Protein AF-A0A3M1VKM7-F1 (afdb_monomer)

Structure (mmCIF, N/CA/C/O backbone):
data_AF-A0A3M1VKM7-F1
#
_entry.id   AF-A0A3M1VKM7-F1
#
loop_
_atom_site.group_PDB
_atom_site.id
_atom_site.type_symbol
_atom_site.label_atom_id
_atom_site.label_alt_id
_atom_site.label_comp_id
_atom_site.label_asym_id
_atom_site.label_entity_id
_atom_site.label_seq_id
_atom_site.pdbx_PDB_ins_code
_atom_site.Cartn_x
_atom_site.Cartn_y
_atom_site.Cartn_z
_atom_site.occupancy
_atom_site.B_iso_or_equiv
_atom_site.auth_seq_id
_atom_site.auth_comp_id
_atom_site.auth_asym_id
_atom_site.auth_atom_id
_atom_site.pdbx_PDB_model_num
ATOM 1 N N . MET A 1 1 ? -43.821 18.946 50.175 1.00 45.97 1 MET A N 1
ATOM 2 C CA . MET A 1 1 ? -43.375 20.289 49.739 1.00 45.97 1 MET A CA 1
ATOM 3 C C . MET A 1 1 ? -42.191 20.122 48.793 1.00 45.97 1 MET A C 1
ATOM 5 O O . MET A 1 1 ? -41.079 19.920 49.254 1.00 45.97 1 MET A O 1
ATOM 9 N N . GLY A 1 2 ? -42.440 20.083 47.481 1.00 51.84 2 GLY A N 1
ATOM 10 C CA . GLY A 1 2 ? -41.402 19.891 46.461 1.00 51.84 2 GLY 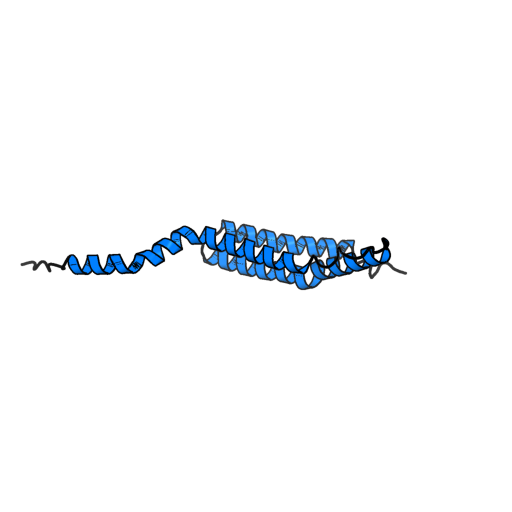A CA 1
ATOM 11 C C . GLY A 1 2 ? -41.022 21.225 45.828 1.00 51.84 2 GLY A C 1
ATOM 12 O O . GLY A 1 2 ? -41.820 21.802 45.093 1.00 51.84 2 GLY A O 1
ATOM 13 N N . ASN A 1 3 ? -39.829 21.722 46.146 1.00 50.84 3 ASN A N 1
ATOM 14 C CA . ASN A 1 3 ? -39.320 23.004 45.673 1.00 50.84 3 ASN A CA 1
ATOM 15 C C . ASN A 1 3 ? -38.766 22.835 44.245 1.00 50.84 3 ASN A C 1
ATOM 17 O O . ASN A 1 3 ? -37.720 22.217 44.050 1.00 50.84 3 ASN A O 1
ATOM 21 N N . LYS A 1 4 ? -39.497 23.311 43.229 1.00 57.31 4 LYS A N 1
ATOM 22 C CA . LYS A 1 4 ? -39.062 23.232 41.826 1.00 57.31 4 LYS A CA 1
ATOM 23 C C . LYS A 1 4 ? -38.047 24.339 41.545 1.00 57.31 4 LYS A C 1
ATOM 25 O O . LYS A 1 4 ? -38.409 25.506 41.417 1.00 57.31 4 LYS A O 1
ATOM 30 N N . VAL A 1 5 ? -36.779 23.951 41.433 1.00 63.78 5 VAL A N 1
ATOM 31 C CA . VAL A 1 5 ? -35.670 24.812 41.009 1.00 63.78 5 VAL A CA 1
ATOM 32 C C . VAL A 1 5 ? -35.936 25.292 39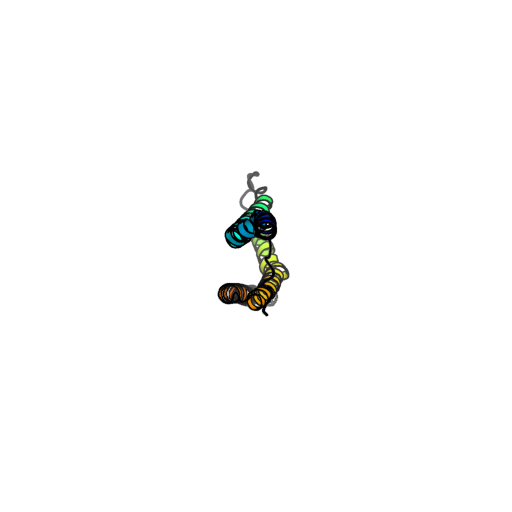.577 1.00 63.78 5 VAL A C 1
ATOM 34 O O . VAL A 1 5 ? -35.896 24.509 38.629 1.00 63.78 5 VAL A O 1
ATOM 37 N N . L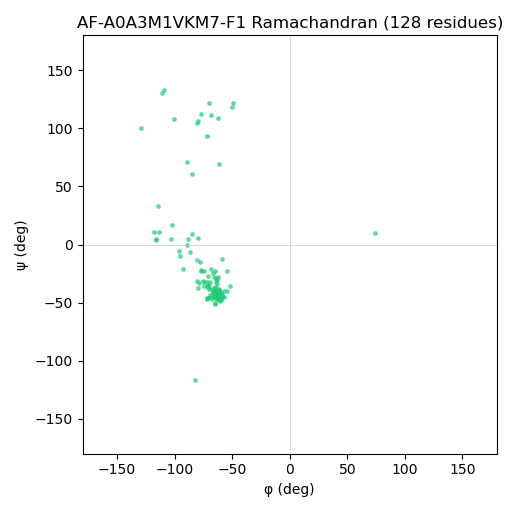YS A 1 6 ? -36.250 26.583 39.416 1.00 63.25 6 LYS A N 1
ATOM 38 C CA . LYS A 1 6 ? -36.363 27.253 38.111 1.00 63.25 6 LYS A CA 1
ATOM 39 C C . LYS A 1 6 ? -34.962 27.430 37.525 1.00 63.25 6 LYS A C 1
ATOM 41 O O . LYS A 1 6 ? -34.277 28.405 37.820 1.00 63.25 6 LYS A O 1
ATOM 46 N N . ILE A 1 7 ? -34.533 26.475 36.707 1.00 67.31 7 ILE A N 1
ATOM 47 C CA . ILE A 1 7 ? -33.310 26.597 35.911 1.00 67.31 7 ILE A CA 1
ATOM 48 C C . ILE A 1 7 ? -33.566 27.641 34.815 1.00 67.31 7 ILE A C 1
ATOM 50 O O . ILE A 1 7 ? -34.510 27.527 34.035 1.00 67.31 7 ILE A O 1
ATOM 54 N N . ASN A 1 8 ? -32.748 28.696 34.795 1.00 70.44 8 ASN A N 1
ATOM 55 C CA . ASN A 1 8 ? -32.866 29.810 33.859 1.00 70.44 8 ASN A CA 1
ATOM 56 C C . ASN A 1 8 ? -32.536 29.362 32.427 1.00 70.44 8 ASN A C 1
ATOM 58 O O . ASN A 1 8 ? -31.380 29.114 32.093 1.00 70.44 8 ASN A O 1
ATOM 62 N N . TYR A 1 9 ? -33.549 29.343 31.561 1.00 67.44 9 TYR A N 1
ATOM 63 C CA . TYR A 1 9 ? -33.444 29.011 30.132 1.00 67.44 9 TYR A CA 1
ATOM 64 C C . TYR A 1 9 ? -32.414 29.857 29.356 1.00 67.44 9 TYR A C 1
ATOM 66 O O . TYR A 1 9 ? -31.886 29.416 28.339 1.00 67.44 9 TYR A O 1
ATOM 74 N N . TRP A 1 10 ? -32.068 31.045 29.857 1.00 66.56 10 TRP A N 1
ATOM 75 C CA . TRP A 1 10 ? -31.035 31.910 29.276 1.00 66.56 10 TRP A CA 1
ATOM 76 C C . TRP A 1 10 ? -29.625 31.303 29.317 1.00 66.56 10 TRP A C 1
ATOM 78 O O . TRP A 1 10 ? -28.828 31.555 28.417 1.00 66.56 10 TRP A O 1
ATOM 88 N N . LEU A 1 11 ? -29.330 30.462 30.313 1.00 63.78 11 LEU A N 1
ATOM 89 C CA . LEU A 1 11 ? -28.037 29.782 30.443 1.00 63.78 11 LEU A CA 1
ATOM 90 C C . LEU A 1 11 ? -27.883 28.621 29.446 1.00 63.78 11 LEU A C 1
ATOM 92 O O . LEU A 1 11 ? -26.784 28.388 28.953 1.00 63.78 11 LEU A O 1
ATOM 96 N N . LEU A 1 12 ? -28.982 27.948 29.087 1.00 61.62 12 LEU A N 1
ATOM 97 C CA . LEU A 1 12 ? -28.989 26.904 28.052 1.00 61.62 12 LEU A CA 1
ATOM 98 C C . LEU A 1 12 ? -28.772 27.495 26.650 1.00 61.62 12 LEU A C 1
ATOM 100 O O . LEU A 1 12 ? -28.000 26.952 25.865 1.00 61.62 12 LEU A O 1
ATOM 104 N N . ARG A 1 13 ? -29.351 28.670 26.368 1.00 64.75 13 ARG A N 1
ATOM 105 C CA . ARG A 1 13 ? -29.181 29.364 25.077 1.00 64.75 13 ARG A CA 1
ATOM 106 C C . ARG A 1 13 ? -27.756 29.855 24.812 1.00 64.75 13 ARG A C 1
ATOM 108 O O . ARG A 1 13 ? -27.355 29.960 23.660 1.00 64.75 13 ARG A O 1
ATOM 115 N N . LEU A 1 14 ? -26.988 30.153 25.861 1.00 61.09 14 LEU A N 1
ATOM 116 C CA . LEU A 1 14 ? -25.580 30.545 25.731 1.00 61.09 14 LEU A CA 1
ATOM 117 C C . LEU A 1 14 ? -24.652 29.350 25.461 1.00 61.09 14 LEU A C 1
ATOM 119 O O . LEU A 1 14 ? -23.572 29.541 24.905 1.00 61.09 14 LEU A O 1
ATOM 123 N N . LEU A 1 15 ? -25.069 28.126 25.805 1.00 57.56 15 LEU A N 1
ATOM 124 C CA . LEU A 1 15 ? -24.322 26.906 25.487 1.00 57.56 15 LEU A CA 1
ATOM 125 C C . LEU A 1 15 ?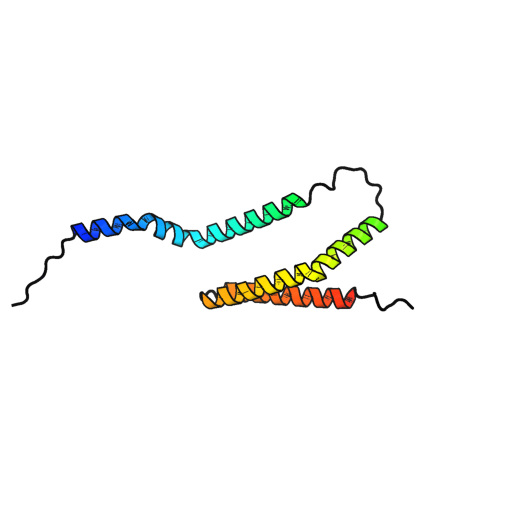 -24.559 26.438 24.042 1.00 57.56 15 LEU A C 1
ATOM 127 O O . LEU A 1 15 ? -23.627 25.940 23.419 1.00 57.56 15 LEU A O 1
ATOM 131 N N . GLU A 1 16 ? -25.739 26.676 23.462 1.00 61.34 16 GLU A N 1
ATOM 132 C CA . GLU A 1 16 ? -26.041 26.305 22.065 1.00 61.34 16 GLU A CA 1
ATOM 133 C C . GLU A 1 16 ? -25.223 27.089 21.019 1.00 61.34 16 GLU A C 1
ATOM 135 O O . GLU A 1 16 ? -24.971 26.589 19.926 1.00 61.34 16 GLU A O 1
ATOM 140 N N . VAL A 1 17 ? -24.730 28.290 21.346 1.00 60.91 17 VAL A N 1
ATOM 141 C CA . VAL A 1 17 ? -23.932 29.117 20.414 1.00 60.91 17 VAL A CA 1
ATOM 142 C C . VAL A 1 17 ? -22.479 28.630 20.291 1.00 60.91 17 VAL A C 1
ATOM 144 O O . VAL A 1 17 ? -21.775 29.003 19.353 1.00 60.91 17 VAL A O 1
ATOM 147 N N . LYS A 1 18 ? -22.002 27.775 21.205 1.00 56.25 18 LYS A N 1
ATOM 148 C CA . LYS A 1 18 ? -20.575 27.426 21.297 1.00 56.25 18 LYS A CA 1
ATOM 149 C C . LYS A 1 18 ? -20.129 26.266 20.388 1.00 56.25 18 LYS A C 1
ATOM 151 O O . LYS A 1 18 ? -18.927 26.043 20.281 1.00 56.25 18 LYS A O 1
ATOM 156 N N . TYR A 1 19 ? -21.041 25.572 19.698 1.00 59.12 19 TYR A N 1
ATOM 157 C CA . TYR A 1 19 ? -20.718 24.362 18.913 1.00 59.12 19 TYR A CA 1
ATOM 158 C C . TYR A 1 19 ? -20.960 24.378 17.384 1.00 59.12 19 TYR A C 1
ATOM 160 O O . TYR A 1 19 ? -20.793 23.322 16.773 1.00 59.12 19 TYR A O 1
ATOM 168 N N . PRO A 1 20 ? -21.260 25.497 16.686 1.00 59.94 20 PRO A N 1
ATOM 169 C CA . PRO A 1 20 ? -21.597 25.423 15.259 1.00 59.94 20 PRO A CA 1
ATOM 170 C C . PRO A 1 20 ? -20.432 24.936 14.377 1.00 59.94 20 PRO A C 1
ATOM 172 O O . PRO A 1 20 ? -20.656 24.414 13.290 1.00 59.94 20 PRO A O 1
ATOM 175 N N . ILE A 1 21 ? -19.185 25.073 14.841 1.00 61.72 21 ILE A N 1
ATOM 176 C CA . ILE A 1 21 ? -17.984 24.650 14.104 1.00 61.72 21 ILE A CA 1
ATOM 177 C C . ILE A 1 21 ? -17.746 23.131 14.192 1.00 61.72 21 ILE A C 1
ATOM 179 O O . ILE A 1 21 ? -17.273 22.541 13.222 1.00 61.72 21 ILE A O 1
ATOM 183 N N . GLN A 1 22 ? -18.100 22.474 15.303 1.00 64.25 22 GLN A N 1
ATOM 184 C CA . GLN A 1 22 ? -17.929 21.018 15.443 1.00 64.25 22 GLN A CA 1
ATOM 185 C C . GLN A 1 22 ? -18.965 20.234 14.624 1.00 64.25 22 GLN A C 1
ATOM 187 O O . GLN A 1 22 ? -18.618 19.230 14.000 1.00 64.25 22 GLN A O 1
ATOM 192 N N . ASP A 1 23 ? -20.197 20.737 14.529 1.00 66.38 23 ASP A N 1
ATOM 193 C CA . ASP A 1 23 ? -21.261 20.105 13.734 1.00 66.38 23 ASP A CA 1
ATOM 194 C C . ASP A 1 23 ? -21.031 20.230 12.218 1.00 66.38 23 ASP A C 1
ATOM 196 O O . ASP A 1 23 ? -21.451 19.378 11.431 1.00 66.38 23 ASP A O 1
ATOM 200 N N . TRP A 1 24 ? -20.321 21.278 11.791 1.00 63.94 24 TRP A N 1
ATOM 201 C CA . TRP A 1 24 ? -19.880 21.433 10.404 1.00 63.94 24 TRP A CA 1
ATOM 202 C C . TRP A 1 24 ? -18.763 20.458 10.022 1.00 63.94 24 TRP A C 1
ATOM 204 O O . TRP A 1 24 ? -18.693 20.032 8.865 1.00 63.94 24 TRP A O 1
ATOM 214 N N . PHE A 1 25 ? -17.904 20.096 10.978 1.00 63.09 25 PHE A N 1
ATOM 215 C CA . PHE A 1 25 ? -16.800 19.167 10.744 1.00 63.09 25 PHE A CA 1
ATOM 216 C C . PHE A 1 25 ? -17.314 17.733 10.571 1.00 63.09 25 PHE A C 1
ATOM 218 O O . PHE A 1 25 ? -16.979 17.087 9.580 1.00 63.09 25 PHE A O 1
ATOM 225 N N . SER A 1 26 ? -18.225 17.285 11.444 1.00 66.25 26 SER A N 1
ATOM 226 C CA . SER A 1 26 ? -18.787 15.923 11.424 1.00 66.25 26 SER A CA 1
ATOM 227 C C . SER A 1 26 ? -19.584 15.596 10.153 1.00 66.25 26 SER A C 1
ATOM 229 O O . SER A 1 26 ? -19.618 14.451 9.701 1.00 66.25 26 SER A O 1
ATOM 231 N N . ARG A 1 27 ? -20.189 16.605 9.511 1.00 69.25 27 ARG A N 1
ATOM 232 C CA . ARG A 1 27 ? -20.894 16.430 8.228 1.00 69.25 27 ARG A CA 1
ATOM 233 C C . ARG A 1 27 ? -19.967 16.254 7.024 1.00 69.25 27 ARG A C 1
ATOM 235 O O . ARG A 1 27 ? -20.402 15.686 6.025 1.00 69.25 27 ARG A O 1
ATOM 242 N N . ASN A 1 28 ? -18.717 16.711 7.105 1.00 75.75 28 ASN A N 1
ATOM 243 C CA . ASN A 1 28 ? -17.822 16.828 5.948 1.00 75.75 28 ASN A CA 1
ATOM 244 C C . ASN A 1 28 ? -16.573 15.937 6.015 1.00 75.75 28 ASN A C 1
ATOM 246 O O . ASN A 1 28 ? -15.745 15.985 5.105 1.00 75.75 28 ASN A O 1
ATOM 250 N N . GLU A 1 29 ? -16.446 15.085 7.033 1.00 77.44 29 GLU A N 1
ATOM 251 C CA . GLU A 1 29 ? -15.262 14.236 7.249 1.00 77.44 29 GLU A CA 1
ATOM 252 C C . GLU A 1 29 ? -14.911 13.381 6.021 1.00 77.44 29 GLU A C 1
ATOM 254 O O . GLU A 1 29 ? -13.749 13.270 5.633 1.00 77.44 29 GLU A O 1
ATOM 259 N N . ARG A 1 30 ? -15.929 12.837 5.341 1.00 75.50 30 ARG A N 1
ATOM 260 C CA . ARG A 1 30 ? -15.745 11.993 4.147 1.00 75.50 30 ARG A CA 1
ATOM 261 C C . ARG A 1 30 ? -15.190 12.777 2.959 1.00 75.50 30 ARG A C 1
ATOM 263 O O . ARG A 1 30 ? -14.345 12.267 2.228 1.00 75.50 30 ARG A O 1
ATOM 270 N N . SER A 1 31 ? -15.642 14.016 2.785 1.00 80.38 31 SER A N 1
ATOM 271 C CA . SER A 1 31 ? -15.218 14.889 1.6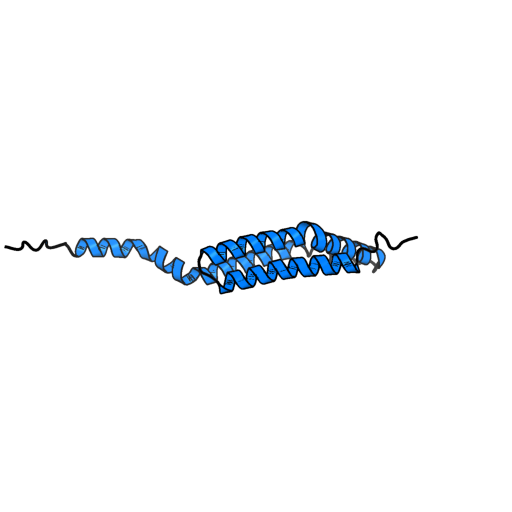88 1.00 80.38 31 SER A CA 1
ATOM 272 C C . SER A 1 31 ? -13.786 15.383 1.890 1.00 80.38 31 SER A C 1
ATOM 274 O O . SER A 1 31 ? -13.021 15.466 0.932 1.00 80.38 31 SER A O 1
ATOM 276 N N . ILE A 1 32 ? -13.403 15.659 3.142 1.00 84.50 32 ILE A N 1
ATOM 277 C CA . ILE A 1 32 ? -12.063 16.141 3.499 1.00 84.50 32 ILE A CA 1
ATOM 278 C C . ILE A 1 32 ? -11.014 15.041 3.295 1.00 84.50 32 ILE A C 1
ATOM 280 O O . ILE A 1 32 ? -9.980 15.298 2.683 1.00 84.50 32 ILE A O 1
ATOM 284 N N . LEU A 1 33 ? -11.291 13.807 3.734 1.00 79.44 33 LEU A N 1
ATOM 285 C CA . LEU A 1 33 ? -10.381 12.670 3.531 1.00 79.44 33 LEU A CA 1
ATOM 286 C C . LEU A 1 33 ? -10.202 12.330 2.044 1.00 79.44 33 LEU A C 1
ATOM 288 O O . LEU A 1 33 ? -9.094 12.020 1.609 1.00 79.44 33 LEU A O 1
ATOM 292 N N . PHE A 1 34 ? -11.271 12.439 1.251 1.00 82.88 34 PHE A N 1
ATOM 293 C CA . PHE A 1 34 ? -11.212 12.227 -0.195 1.00 82.88 34 PHE A CA 1
ATOM 294 C C . PHE A 1 34 ? -10.361 13.293 -0.905 1.00 82.88 34 PHE A C 1
ATOM 296 O O . PHE A 1 34 ? -9.493 12.955 -1.709 1.00 82.88 34 PHE A O 1
ATOM 303 N N . LEU A 1 35 ? -10.550 14.573 -0.560 1.00 88.75 35 LEU A N 1
ATOM 304 C CA . LEU A 1 35 ? -9.738 15.674 -1.090 1.00 88.75 35 LEU A CA 1
ATOM 305 C C . LEU A 1 35 ? -8.265 15.551 -0.691 1.00 88.75 35 LEU A C 1
ATOM 307 O O . LEU A 1 35 ? -7.393 15.745 -1.535 1.00 88.75 35 LEU A O 1
ATOM 311 N N . ALA A 1 36 ? -7.983 15.179 0.559 1.00 86.19 36 ALA A N 1
ATOM 312 C CA . ALA A 1 36 ? -6.619 14.935 1.017 1.00 86.19 36 ALA A CA 1
ATOM 313 C C . ALA A 1 36 ? -5.937 13.817 0.207 1.00 86.19 36 ALA A C 1
ATOM 315 O O . ALA A 1 36 ? -4.784 13.969 -0.196 1.00 86.19 36 ALA A O 1
ATOM 316 N N . GLY A 1 37 ? -6.662 12.735 -0.100 1.00 82.25 37 GLY A N 1
ATOM 317 C CA . GLY A 1 37 ? -6.173 11.657 -0.963 1.00 82.25 37 GLY A CA 1
ATOM 318 C C . GLY A 1 37 ? -5.854 12.118 -2.389 1.00 82.25 37 GLY A C 1
ATOM 319 O O . GLY A 1 37 ? -4.799 11.777 -2.918 1.00 82.25 37 GLY A O 1
ATOM 320 N N . ILE A 1 38 ? -6.718 12.941 -2.996 1.00 88.88 38 ILE A N 1
ATOM 321 C CA . ILE A 1 38 ? -6.487 13.497 -4.342 1.00 88.88 38 ILE A CA 1
ATOM 322 C C . ILE A 1 38 ? -5.257 14.409 -4.364 1.00 88.88 38 ILE A C 1
ATOM 324 O O . ILE A 1 38 ? -4.451 14.317 -5.285 1.00 88.88 38 ILE A O 1
ATOM 328 N N . VAL A 1 39 ? -5.091 15.269 -3.356 1.00 88.38 39 VAL A N 1
ATOM 329 C CA . VAL A 1 39 ? -3.935 16.176 -3.266 1.00 88.38 39 VAL A CA 1
ATOM 330 C C . VAL A 1 39 ? -2.637 15.388 -3.117 1.00 88.38 39 VAL A C 1
ATOM 332 O O . VAL A 1 39 ? -1.664 15.684 -3.805 1.00 88.38 39 VAL A O 1
ATOM 335 N N . LEU A 1 40 ? -2.626 14.356 -2.272 1.00 83.06 40 LEU A N 1
ATOM 336 C CA . LEU A 1 40 ? -1.450 13.509 -2.081 1.00 83.06 40 LEU A CA 1
ATOM 337 C C . LEU A 1 40 ? -1.081 12.749 -3.366 1.00 83.06 40 LEU A C 1
ATOM 339 O O . LEU A 1 40 ? 0.096 12.670 -3.714 1.00 83.06 40 LEU A O 1
ATOM 343 N N . LEU A 1 41 ? -2.080 12.267 -4.113 1.00 82.94 41 LEU A N 1
ATOM 344 C CA . LEU A 1 41 ? -1.872 11.631 -5.415 1.00 82.94 41 LEU A CA 1
ATOM 345 C C . LEU A 1 41 ? -1.334 12.626 -6.458 1.00 82.94 41 LEU A C 1
ATOM 347 O O . LEU A 1 41 ? -0.379 12.317 -7.165 1.00 82.94 41 LEU A O 1
ATOM 351 N N . ALA A 1 42 ? -1.902 13.833 -6.523 1.00 85.12 42 ALA A N 1
ATOM 352 C CA . ALA A 1 42 ? -1.474 14.876 -7.454 1.00 85.12 42 ALA A CA 1
ATOM 353 C C . ALA A 1 42 ? -0.035 15.346 -7.185 1.00 85.12 42 ALA A C 1
ATOM 355 O O . ALA A 1 42 ? 0.738 15.518 -8.126 1.00 85.12 42 ALA A O 1
ATOM 356 N N . LEU A 1 43 ? 0.348 15.495 -5.913 1.00 81.00 43 LEU A N 1
ATOM 357 C CA . LEU A 1 43 ? 1.722 15.825 -5.528 1.00 81.00 43 LEU A CA 1
ATOM 358 C C . LEU A 1 43 ? 2.704 14.722 -5.938 1.00 81.00 43 LEU A C 1
ATOM 360 O O . LEU A 1 43 ? 3.754 15.032 -6.494 1.00 81.00 43 LEU A O 1
ATOM 364 N N . GLY A 1 44 ? 2.340 13.449 -5.748 1.00 73.69 44 GLY A N 1
ATOM 365 C CA . GLY A 1 44 ? 3.162 12.321 -6.194 1.00 73.69 44 GLY A CA 1
ATOM 366 C C . GLY A 1 44 ? 3.339 12.249 -7.717 1.00 73.69 44 GLY A C 1
ATOM 367 O O . GLY A 1 44 ? 4.383 11.817 -8.196 1.00 73.69 44 GLY A O 1
ATOM 368 N N . MET A 1 45 ? 2.354 12.707 -8.496 1.00 74.25 45 MET A N 1
ATOM 369 C CA . MET A 1 45 ? 2.445 12.728 -9.962 1.00 74.25 45 MET A CA 1
ATOM 370 C C . MET A 1 45 ? 3.314 13.869 -10.514 1.00 74.25 45 MET A C 1
ATOM 372 O O . MET A 1 45 ? 3.826 13.744 -11.627 1.00 74.25 45 MET A O 1
ATOM 376 N N . CYS A 1 46 ? 3.515 14.958 -9.764 1.00 68.12 46 CYS A N 1
ATOM 377 C CA . CYS A 1 46 ? 4.321 16.098 -10.217 1.00 68.12 46 CYS A CA 1
ATOM 378 C C . CYS A 1 46 ? 5.826 15.796 -10.340 1.00 68.12 46 CYS A C 1
ATOM 380 O O . CYS A 1 46 ? 6.513 16.491 -11.084 1.00 68.12 46 CYS A O 1
ATOM 382 N N . GLU A 1 47 ?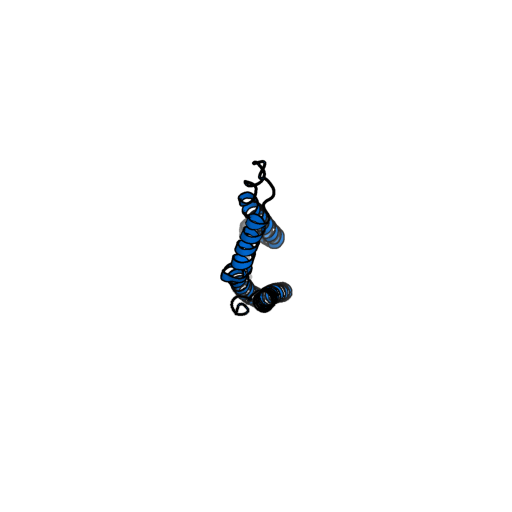 6.357 14.772 -9.665 1.00 62.81 47 GLU A N 1
ATOM 383 C CA . GLU A 1 47 ? 7.798 14.465 -9.709 1.00 62.81 47 GLU A CA 1
ATOM 384 C C . GLU A 1 47 ? 8.241 13.690 -10.969 1.00 62.81 47 GLU A C 1
ATOM 386 O O . GLU A 1 47 ? 9.433 13.644 -11.268 1.00 62.81 47 GLU A O 1
ATOM 391 N N . TYR A 1 48 ? 7.316 13.136 -11.766 1.00 53.81 48 TYR A N 1
ATOM 392 C CA . TYR A 1 48 ? 7.653 12.192 -12.848 1.00 53.81 48 TYR A CA 1
ATOM 393 C C . TYR A 1 48 ? 7.640 12.755 -14.284 1.00 53.81 48 TYR A C 1
ATOM 395 O O . TYR A 1 48 ? 7.857 12.002 -15.234 1.00 53.81 48 TYR A O 1
ATOM 403 N N . SER A 1 49 ? 7.434 14.058 -14.504 1.00 49.62 49 SER A N 1
ATOM 404 C CA . SER A 1 49 ? 7.260 14.608 -15.866 1.00 49.62 49 SER A CA 1
ATOM 405 C C . SER A 1 49 ? 8.476 15.329 -16.471 1.00 49.62 49 SER A C 1
ATOM 407 O O . SER A 1 49 ? 8.327 16.047 -17.457 1.00 49.62 49 SER A O 1
ATOM 409 N N . THR A 1 50 ? 9.691 15.151 -15.945 1.00 56.06 50 THR A N 1
ATOM 410 C CA . THR A 1 50 ? 10.906 15.808 -16.485 1.00 56.06 50 THR A CA 1
ATOM 411 C C . THR A 1 50 ? 11.629 15.021 -17.592 1.00 56.06 50 THR A C 1
ATOM 413 O O . THR A 1 50 ? 12.661 15.470 -18.085 1.00 56.06 50 THR A O 1
ATOM 416 N N . ALA A 1 51 ? 11.092 13.885 -18.057 1.00 55.62 51 ALA A N 1
ATOM 417 C CA . ALA A 1 51 ? 11.784 12.998 -19.005 1.00 55.62 51 ALA A CA 1
ATOM 418 C C . ALA A 1 51 ? 11.442 13.190 -20.504 1.00 55.62 51 ALA A C 1
ATOM 420 O O . ALA A 1 51 ? 12.064 12.552 -21.349 1.00 55.62 51 ALA A O 1
ATOM 421 N N . GLN A 1 52 ? 10.483 14.047 -20.878 1.00 57.16 52 GLN A N 1
ATOM 422 C CA . GLN A 1 52 ? 9.951 14.099 -22.259 1.00 57.16 52 GLN A CA 1
ATOM 423 C C . GLN A 1 52 ? 10.693 15.043 -23.235 1.00 57.16 52 GLN A C 1
ATOM 425 O O . GLN A 1 52 ? 10.312 15.136 -24.398 1.00 57.16 52 GLN A O 1
ATOM 430 N N . GLY A 1 53 ? 11.738 15.755 -22.799 1.00 53.44 53 GLY A N 1
ATOM 431 C CA . GLY A 1 53 ? 12.291 16.892 -23.554 1.00 53.44 53 GLY A CA 1
ATOM 432 C C . GLY A 1 53 ? 13.482 16.629 -24.485 1.00 53.44 53 GLY A C 1
ATOM 433 O O . GLY A 1 53 ? 13.844 17.523 -25.246 1.00 53.44 53 GLY A O 1
ATOM 434 N N . LEU A 1 54 ? 14.122 15.457 -24.450 1.00 55.31 54 LEU A N 1
ATOM 435 C CA . LEU A 1 54 ? 15.251 15.163 -25.340 1.00 55.31 54 LEU A CA 1
ATOM 436 C C . LEU A 1 54 ? 14.838 14.141 -26.393 1.00 55.31 54 LEU A C 1
ATOM 438 O O . LEU A 1 54 ? 14.281 13.101 -26.056 1.00 55.31 54 LEU A O 1
ATOM 442 N N . ALA A 1 55 ? 15.179 14.418 -27.655 1.00 59.06 55 ALA A N 1
ATOM 443 C CA . ALA A 1 55 ? 15.143 13.481 -28.775 1.00 59.06 55 ALA A CA 1
ATOM 444 C C . ALA A 1 55 ? 16.106 12.303 -28.520 1.00 59.06 55 ALA A C 1
ATOM 446 O O . ALA A 1 55 ? 17.173 12.181 -29.121 1.00 59.06 55 ALA 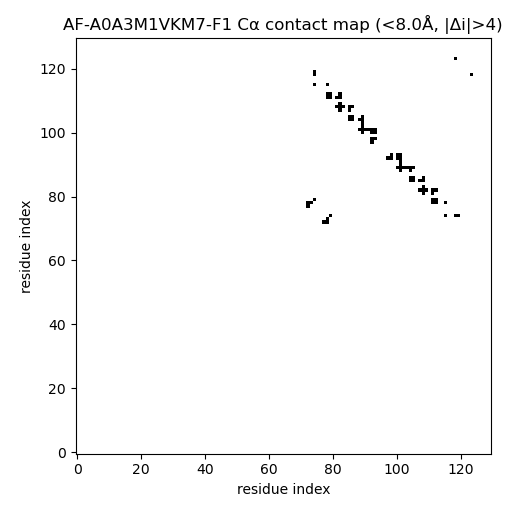A O 1
ATOM 447 N N . ALA A 1 56 ? 15.762 11.457 -27.554 1.00 58.97 56 ALA A N 1
ATOM 448 C CA . ALA A 1 56 ? 16.495 10.263 -27.212 1.00 58.97 56 ALA A CA 1
ATOM 449 C C . ALA A 1 56 ? 16.167 9.214 -28.272 1.00 58.97 56 ALA A C 1
ATOM 451 O O . ALA A 1 56 ? 15.038 8.740 -28.381 1.00 58.97 56 ALA A O 1
ATOM 452 N N . LYS A 1 57 ? 17.172 8.868 -29.077 1.00 64.38 57 LYS A N 1
ATOM 453 C CA . LYS A 1 57 ? 17.135 7.701 -29.957 1.00 64.38 57 LYS A CA 1
ATOM 454 C C . LYS A 1 57 ? 16.672 6.497 -29.126 1.00 64.38 57 LYS A C 1
ATOM 456 O O . LYS A 1 57 ? 17.293 6.202 -28.104 1.00 64.38 57 LYS A O 1
ATOM 461 N N . TYR A 1 58 ? 15.574 5.864 -29.545 1.00 63.34 58 TYR A N 1
ATOM 462 C CA . TYR A 1 58 ? 15.000 4.689 -28.888 1.00 63.34 58 TYR A CA 1
ATOM 463 C C . TYR A 1 58 ? 16.112 3.657 -28.664 1.00 63.34 58 TYR A C 1
ATOM 465 O O . TYR A 1 58 ? 16.799 3.265 -29.608 1.00 63.34 58 TYR A O 1
ATOM 473 N N . ASN A 1 59 ? 16.370 3.330 -27.400 1.00 78.00 59 ASN A N 1
ATOM 474 C CA . ASN A 1 59 ? 17.435 2.425 -26.996 1.00 78.00 59 ASN A CA 1
ATOM 475 C C . ASN A 1 59 ? 16.823 1.375 -26.075 1.00 78.00 59 ASN A C 1
ATOM 477 O O . ASN A 1 59 ? 16.607 1.642 -24.889 1.00 78.00 59 ASN A O 1
ATOM 481 N N . ASP A 1 60 ? 16.557 0.202 -26.643 1.00 79.44 60 ASP A N 1
ATOM 482 C CA . ASP A 1 60 ? 15.919 -0.935 -25.975 1.00 79.44 60 ASP A CA 1
ATOM 483 C C . ASP A 1 60 ? 16.617 -1.306 -24.667 1.00 79.44 60 ASP A C 1
ATOM 485 O O . ASP A 1 60 ? 15.959 -1.607 -23.676 1.00 79.44 60 ASP A O 1
ATOM 489 N N . VAL A 1 61 ? 17.946 -1.175 -24.622 1.00 83.50 61 VAL A N 1
ATOM 490 C CA . VAL A 1 61 ? 18.751 -1.483 -23.433 1.00 83.50 61 VAL A CA 1
ATOM 491 C C . VAL A 1 61 ? 18.427 -0.533 -22.278 1.00 83.50 61 VAL A C 1
ATOM 493 O O . VAL A 1 61 ? 18.321 -0.963 -21.135 1.00 83.50 61 VAL A O 1
ATOM 496 N N . ARG A 1 62 ? 18.216 0.762 -22.551 1.00 78.19 62 ARG A N 1
ATOM 497 C CA . ARG A 1 62 ? 17.887 1.740 -21.495 1.00 78.19 62 ARG A CA 1
ATOM 498 C C . ARG A 1 62 ? 16.452 1.595 -21.009 1.00 78.19 62 ARG A C 1
ATOM 500 O O . ARG A 1 62 ? 16.187 1.866 -19.844 1.00 78.19 62 ARG A O 1
ATOM 507 N N . ILE A 1 63 ? 15.541 1.190 -21.892 1.00 82.38 63 ILE A N 1
ATOM 508 C CA . ILE A 1 63 ? 14.145 0.935 -21.527 1.00 82.38 63 ILE A CA 1
ATOM 509 C C . ILE A 1 63 ? 14.062 -0.329 -20.676 1.00 82.38 63 ILE A C 1
ATOM 511 O O . ILE A 1 63 ? 13.434 -0.292 -19.623 1.00 82.38 63 ILE A O 1
ATOM 515 N N . ALA A 1 64 ? 14.748 -1.402 -21.077 1.00 81.06 64 ALA A N 1
ATOM 516 C CA . ALA A 1 64 ? 14.839 -2.627 -20.291 1.00 81.06 64 ALA A CA 1
ATOM 517 C C . ALA A 1 64 ? 15.418 -2.355 -18.893 1.00 81.06 64 ALA A C 1
ATOM 519 O O . ALA A 1 64 ? 14.828 -2.773 -17.902 1.00 81.06 64 ALA A O 1
ATOM 520 N N . GLU A 1 65 ? 16.498 -1.573 -18.802 1.00 83.62 65 GLU A N 1
ATOM 521 C CA . GLU A 1 65 ? 17.104 -1.204 -17.518 1.00 83.62 65 GLU A CA 1
ATOM 522 C C . GLU A 1 65 ? 16.173 -0.334 -16.657 1.00 83.62 65 GLU A C 1
ATOM 524 O O . GLU A 1 65 ? 15.995 -0.594 -15.470 1.00 83.62 65 GLU A O 1
ATOM 529 N N . ALA A 1 66 ? 15.513 0.670 -17.245 1.00 81.38 66 ALA A N 1
ATOM 530 C CA . ALA A 1 66 ? 14.569 1.517 -16.516 1.00 81.38 66 ALA A CA 1
ATOM 531 C C . ALA A 1 66 ? 13.360 0.721 -15.993 1.00 81.38 66 ALA A C 1
ATOM 533 O O . ALA A 1 66 ? 12.937 0.915 -14.853 1.00 81.38 66 ALA A O 1
ATOM 534 N N . VAL A 1 67 ? 12.823 -0.196 -16.804 1.00 84.19 67 VAL A N 1
ATOM 535 C CA . VAL A 1 67 ? 11.729 -1.092 -16.403 1.00 84.19 67 VAL A CA 1
ATOM 536 C C . VAL A 1 67 ? 12.189 -2.033 -15.291 1.00 84.19 67 VAL A C 1
ATOM 538 O O . VAL A 1 67 ? 11.470 -2.186 -14.306 1.00 84.19 67 VAL A O 1
ATOM 541 N N . ASN A 1 68 ? 13.398 -2.591 -15.391 1.00 82.81 68 ASN A N 1
ATOM 542 C CA . ASN A 1 68 ? 13.974 -3.453 -14.361 1.00 82.81 68 ASN A CA 1
ATOM 543 C C . ASN A 1 68 ? 14.110 -2.723 -13.013 1.00 82.81 68 ASN A C 1
ATOM 545 O O . ASN A 1 68 ? 13.684 -3.235 -11.977 1.00 82.81 68 ASN A O 1
ATOM 549 N N . VAL A 1 69 ? 14.612 -1.483 -13.022 1.00 82.62 69 VAL A N 1
ATOM 550 C CA . VAL A 1 69 ? 14.726 -0.655 -11.810 1.00 82.62 69 VAL A CA 1
ATOM 551 C C . VAL A 1 69 ? 13.351 -0.370 -11.197 1.00 82.62 69 VAL A C 1
ATOM 553 O O . VAL A 1 69 ? 13.179 -0.520 -9.987 1.00 82.62 69 VAL A O 1
ATOM 556 N N . ILE A 1 70 ? 12.354 0.002 -12.006 1.00 83.12 70 ILE A N 1
ATOM 557 C CA . ILE A 1 70 ? 10.995 0.288 -11.516 1.00 83.12 70 ILE A CA 1
ATOM 558 C C . ILE A 1 70 ? 10.352 -0.966 -10.913 1.00 83.12 70 ILE A C 1
ATOM 560 O O . ILE A 1 70 ? 9.801 -0.901 -9.813 1.00 83.12 70 ILE A O 1
ATOM 564 N N . ILE A 1 71 ? 10.448 -2.110 -11.597 1.00 82.25 71 ILE A N 1
ATOM 565 C CA . ILE A 1 71 ? 9.909 -3.385 -11.106 1.00 82.25 71 ILE A CA 1
ATOM 566 C C . ILE A 1 71 ? 10.600 -3.787 -9.801 1.00 82.25 71 ILE A C 1
ATOM 568 O O . ILE A 1 71 ? 9.912 -4.129 -8.842 1.00 82.25 71 ILE A O 1
ATOM 572 N N . THR A 1 72 ? 11.924 -3.634 -9.713 1.00 82.00 72 THR A N 1
ATOM 573 C CA . THR A 1 72 ? 12.696 -3.924 -8.493 1.00 82.00 72 THR A CA 1
ATOM 574 C C . THR A 1 72 ? 12.241 -3.061 -7.312 1.00 82.00 72 THR A C 1
ATOM 576 O O . THR A 1 72 ? 12.080 -3.559 -6.196 1.00 82.00 72 THR A O 1
ATOM 579 N N . TYR A 1 73 ? 11.983 -1.767 -7.533 1.00 80.88 73 TYR A N 1
ATOM 580 C CA . TYR A 1 73 ? 11.466 -0.883 -6.483 1.00 80.88 73 TYR A CA 1
ATOM 581 C C . TYR A 1 73 ? 10.052 -1.270 -6.032 1.00 80.88 73 TYR A C 1
ATOM 583 O O . TYR A 1 73 ? 9.782 -1.283 -4.827 1.00 80.88 73 TYR A O 1
ATOM 591 N N . ILE A 1 74 ? 9.166 -1.605 -6.977 1.00 79.56 74 ILE A N 1
ATOM 592 C CA . ILE A 1 74 ? 7.784 -2.022 -6.697 1.00 79.56 74 ILE A CA 1
ATOM 593 C C . ILE A 1 74 ? 7.751 -3.372 -5.961 1.00 79.56 74 ILE A C 1
ATOM 595 O O . ILE A 1 74 ? 6.987 -3.518 -5.007 1.00 79.56 74 ILE A O 1
ATOM 599 N N . GLU A 1 75 ? 8.595 -4.332 -6.345 1.00 79.38 75 GLU A N 1
ATOM 600 C CA . GLU A 1 75 ? 8.720 -5.639 -5.684 1.00 79.38 75 GLU A CA 1
ATOM 601 C C . GLU A 1 75 ? 9.361 -5.531 -4.291 1.00 79.38 75 GLU A C 1
ATOM 603 O O . GLU A 1 75 ? 9.004 -6.271 -3.370 1.00 79.38 75 GLU A O 1
ATOM 608 N N . GLY A 1 76 ? 10.315 -4.616 -4.129 1.00 80.50 76 GLY A N 1
ATOM 609 C CA . GLY A 1 76 ? 11.120 -4.475 -2.925 1.00 80.50 76 GLY A CA 1
ATOM 610 C C . GLY A 1 76 ? 10.439 -3.683 -1.808 1.00 80.50 76 GLY A C 1
ATOM 611 O O . GLY A 1 76 ? 9.448 -4.097 -1.199 1.00 80.50 76 GLY A O 1
ATOM 612 N N . SER A 1 77 ? 11.042 -2.545 -1.470 1.00 79.81 77 SER A N 1
ATOM 613 C CA . SER A 1 77 ? 10.670 -1.737 -0.306 1.00 79.81 77 SER A CA 1
ATOM 614 C C . SER A 1 77 ? 9.309 -1.058 -0.459 1.00 79.81 77 SER A C 1
ATOM 616 O O . SER A 1 77 ? 8.591 -0.921 0.531 1.00 79.81 77 SER A O 1
ATOM 618 N N . PHE A 1 78 ? 8.919 -0.676 -1.678 1.00 80.19 78 PHE A N 1
ATOM 619 C CA . PHE A 1 78 ? 7.666 0.039 -1.913 1.00 80.19 78 PHE A CA 1
ATOM 620 C C . PHE A 1 78 ? 6.439 -0.866 -1.745 1.00 80.19 78 PHE A C 1
ATOM 622 O O . PHE A 1 78 ? 5.510 -0.512 -1.017 1.00 80.19 78 PHE A O 1
ATOM 629 N N . GLY A 1 79 ? 6.453 -2.069 -2.330 1.00 82.06 79 GLY A N 1
ATOM 630 C CA . GLY A 1 79 ? 5.382 -3.054 -2.145 1.00 82.06 79 GLY A CA 1
ATOM 631 C C . GLY A 1 79 ? 5.228 -3.487 -0.684 1.00 82.06 79 GLY A C 1
ATOM 632 O O . GLY A 1 79 ? 4.109 -3.590 -0.173 1.00 82.06 79 GLY A O 1
ATOM 633 N N . ALA A 1 80 ? 6.348 -3.661 0.028 1.00 85.88 80 ALA A N 1
ATOM 634 C CA . ALA A 1 80 ? 6.339 -3.935 1.464 1.00 85.88 80 ALA A CA 1
ATOM 635 C C . ALA A 1 80 ? 5.741 -2.771 2.279 1.00 85.88 80 ALA A C 1
ATOM 637 O O . ALA A 1 80 ? 4.949 -3.005 3.192 1.00 85.88 80 ALA A O 1
ATOM 638 N N . LEU A 1 81 ? 6.063 -1.523 1.927 1.00 87.56 81 LEU A N 1
ATOM 639 C CA . LEU A 1 81 ? 5.524 -0.335 2.590 1.00 87.56 81 LEU A CA 1
ATOM 640 C C . LEU A 1 81 ? 4.003 -0.234 2.416 1.00 87.56 81 LEU A C 1
ATOM 642 O O . LEU A 1 81 ? 3.294 -0.058 3.407 1.00 87.56 81 LEU A O 1
ATOM 646 N N . ILE A 1 82 ? 3.487 -0.414 1.193 1.00 88.25 82 ILE A N 1
ATOM 647 C CA . ILE A 1 82 ? 2.037 -0.387 0.924 1.00 88.25 82 ILE A CA 1
ATOM 648 C C . ILE A 1 82 ? 1.313 -1.469 1.729 1.00 88.25 82 ILE A C 1
ATOM 650 O O . ILE A 1 82 ? 0.262 -1.199 2.315 1.00 88.25 82 ILE A O 1
ATOM 654 N N . MET A 1 83 ? 1.876 -2.676 1.790 1.00 90.56 83 MET A N 1
ATOM 655 C CA . MET A 1 83 ? 1.305 -3.792 2.543 1.00 90.56 83 MET A CA 1
ATOM 656 C C . MET A 1 83 ? 1.186 -3.474 4.037 1.00 90.56 83 MET A C 1
ATOM 658 O O . MET A 1 83 ? 0.115 -3.654 4.619 1.00 90.56 83 MET A O 1
ATOM 662 N N . VAL A 1 84 ? 2.257 -2.959 4.651 1.00 90.44 84 VAL A N 1
ATOM 663 C CA . VAL A 1 84 ? 2.286 -2.637 6.087 1.00 90.44 84 VAL A CA 1
ATOM 664 C C . VAL A 1 84 ? 1.346 -1.478 6.413 1.00 90.44 84 VAL A C 1
ATOM 666 O O . VAL A 1 84 ? 0.543 -1.587 7.341 1.00 90.44 84 VAL A O 1
ATOM 669 N N . VAL A 1 85 ? 1.388 -0.394 5.633 1.00 91.81 85 VAL A N 1
ATOM 670 C CA . VAL A 1 85 ? 0.517 0.773 5.851 1.00 91.81 85 VAL A CA 1
ATOM 671 C C . VAL A 1 85 ? -0.956 0.389 5.694 1.00 91.81 85 VAL A C 1
ATOM 673 O O . VAL A 1 85 ? -1.773 0.751 6.541 1.00 91.81 85 VAL A O 1
ATOM 676 N N . SER A 1 86 ? -1.296 -0.408 4.675 1.00 91.69 86 SER A N 1
ATOM 677 C CA . SER A 1 86 ? -2.668 -0.893 4.463 1.00 91.69 86 SER A CA 1
ATOM 678 C C . SER A 1 86 ? -3.130 -1.816 5.593 1.00 91.69 86 SER A C 1
ATOM 680 O O . SER A 1 86 ? -4.262 -1.695 6.055 1.00 91.69 86 SER A O 1
ATOM 682 N N . GLY A 1 87 ? -2.251 -2.690 6.096 1.00 90.31 87 GLY A N 1
ATOM 683 C CA . GLY A 1 87 ? -2.544 -3.559 7.236 1.00 90.31 87 GLY A CA 1
ATOM 684 C C . GLY A 1 87 ? -2.832 -2.779 8.523 1.00 90.31 87 GLY A C 1
ATOM 685 O O . GLY A 1 87 ? -3.844 -3.023 9.181 1.00 90.31 87 GLY A O 1
ATOM 686 N N . ILE A 1 88 ? -1.997 -1.788 8.853 1.00 92.06 88 ILE A N 1
ATOM 687 C CA . ILE A 1 88 ? -2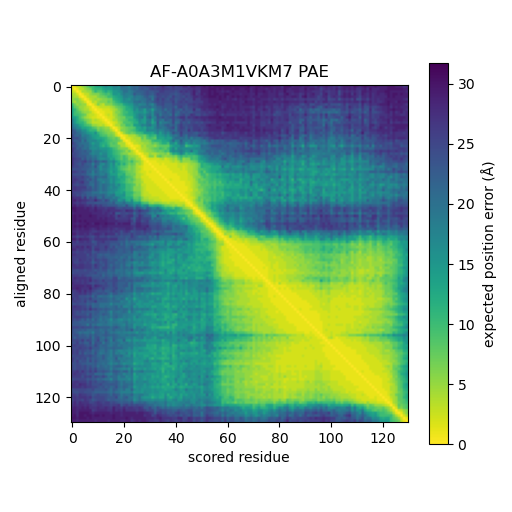.203 -0.925 10.030 1.00 92.06 88 ILE A CA 1
ATOM 688 C C . ILE A 1 88 ? -3.503 -0.123 9.886 1.00 92.06 88 ILE A C 1
ATOM 690 O O . ILE A 1 88 ? -4.316 -0.083 10.812 1.00 92.06 88 ILE A O 1
ATOM 694 N N . ALA A 1 89 ? -3.744 0.459 8.710 1.00 89.69 89 ALA A N 1
ATOM 695 C CA . ALA A 1 89 ? -4.962 1.213 8.437 1.00 89.69 89 ALA A CA 1
ATOM 696 C C . ALA A 1 89 ? -6.224 0.331 8.514 1.00 89.69 89 ALA A C 1
ATOM 698 O O . ALA A 1 89 ? -7.272 0.798 8.971 1.00 89.69 89 ALA A O 1
ATOM 699 N N . ALA A 1 90 ? -6.136 -0.947 8.127 1.00 92.06 90 ALA A N 1
ATOM 700 C CA . ALA A 1 90 ? -7.231 -1.906 8.259 1.00 92.06 90 ALA A CA 1
ATOM 701 C C . ALA A 1 90 ? -7.576 -2.176 9.733 1.00 92.06 90 ALA A C 1
ATOM 703 O O . ALA A 1 90 ? -8.752 -2.143 10.097 1.00 92.06 90 ALA A O 1
ATOM 704 N N . ILE A 1 91 ? -6.564 -2.368 10.589 1.00 92.12 91 ILE A N 1
ATOM 705 C CA . ILE A 1 91 ? -6.748 -2.563 12.038 1.00 92.12 91 ILE A CA 1
ATOM 706 C C . ILE A 1 91 ? -7.392 -1.323 12.670 1.00 92.12 91 ILE A C 1
ATOM 708 O O . ILE A 1 91 ? -8.370 -1.444 13.408 1.00 92.12 91 ILE A O 1
ATOM 712 N N . MET A 1 92 ? -6.899 -0.124 12.342 1.00 93.19 92 MET A N 1
ATOM 713 C CA . MET A 1 92 ? -7.480 1.130 12.838 1.00 93.19 92 MET A CA 1
ATOM 714 C C . MET A 1 92 ? -8.931 1.314 12.373 1.00 93.19 92 MET A C 1
ATOM 716 O O . MET A 1 92 ? -9.798 1.682 13.163 1.00 93.19 92 MET A O 1
ATOM 720 N N . SER A 1 93 ? -9.223 1.000 11.109 1.00 90.94 93 SER A N 1
ATOM 721 C CA . SER A 1 93 ? -10.582 1.082 10.560 1.00 90.94 93 SER A CA 1
ATOM 722 C C . SER A 1 93 ? -11.539 0.095 11.234 1.00 90.94 93 SER A C 1
ATOM 724 O O . SER A 1 93 ? -12.702 0.427 11.477 1.00 90.94 93 SER A O 1
ATOM 726 N N . ALA A 1 94 ? -11.051 -1.098 11.589 1.00 90.69 94 ALA A N 1
ATOM 727 C CA . ALA A 1 94 ? -11.811 -2.071 12.368 1.00 90.69 94 ALA A CA 1
ATOM 728 C C . ALA A 1 94 ? -12.083 -1.566 13.796 1.00 90.69 94 ALA A C 1
ATOM 730 O O . ALA A 1 94 ? -13.206 -1.702 14.281 1.00 90.69 94 ALA A O 1
AT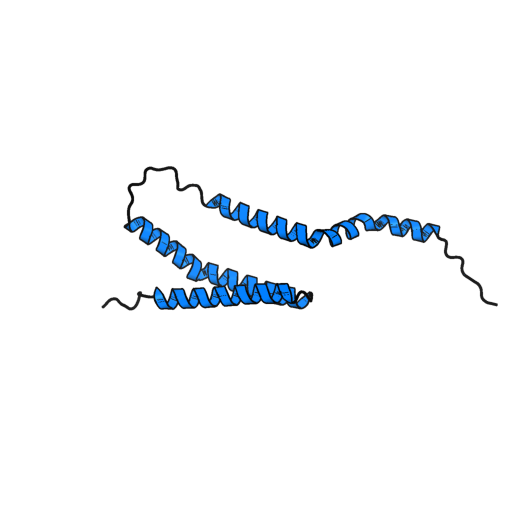OM 731 N N . ALA A 1 95 ? -11.102 -0.917 14.433 1.00 92.88 95 ALA A N 1
ATOM 732 C CA . ALA A 1 95 ? -11.244 -0.342 15.773 1.00 92.88 95 ALA A CA 1
ATOM 733 C C . ALA A 1 95 ? -12.281 0.795 15.838 1.00 92.88 95 ALA A C 1
ATOM 735 O O . ALA A 1 95 ? -12.987 0.925 16.835 1.00 92.88 95 ALA A O 1
ATOM 736 N N . PHE A 1 96 ? -12.438 1.576 14.764 1.00 93.31 96 PHE A N 1
ATOM 737 C CA . PHE A 1 96 ? -13.468 2.620 14.663 1.00 93.31 96 PHE A CA 1
ATOM 738 C C . PHE A 1 96 ? -14.844 2.110 14.191 1.00 93.31 96 PHE A C 1
ATOM 740 O O . PHE A 1 96 ? -15.733 2.909 13.899 1.00 93.31 96 PHE A O 1
ATOM 747 N N . GLY A 1 97 ? -15.044 0.790 14.089 1.00 91.50 97 GLY A N 1
ATOM 748 C CA . GLY A 1 97 ? -16.320 0.193 13.676 1.00 91.50 97 GLY A CA 1
ATOM 749 C C . GLY A 1 97 ? -16.631 0.322 12.179 1.00 91.50 97 GLY A C 1
ATOM 750 O O . GLY A 1 97 ? -17.734 -0.010 11.742 1.00 91.50 97 GLY A O 1
ATOM 751 N N . GLN A 1 98 ? -15.673 0.766 11.358 1.00 93.25 98 GLN A N 1
ATOM 752 C CA . GLN A 1 98 ? -15.843 0.904 9.910 1.00 93.25 98 GLN A CA 1
ATOM 753 C C . GLN A 1 98 ? -15.454 -0.382 9.171 1.00 93.25 98 GLN A C 1
ATOM 755 O O . GLN A 1 98 ? -14.463 -0.446 8.441 1.00 93.25 98 GLN A O 1
ATOM 760 N N . TYR A 1 99 ? -16.284 -1.416 9.316 1.00 90.38 99 TYR A N 1
ATOM 761 C CA . TYR A 1 99 ? -16.006 -2.752 8.776 1.00 90.38 99 TYR A CA 1
ATOM 762 C C . TYR A 1 99 ? -15.758 -2.779 7.255 1.00 90.38 99 TYR A C 1
ATOM 764 O O . TYR A 1 99 ? -14.846 -3.453 6.783 1.00 90.38 99 TYR A O 1
ATOM 772 N N . ARG A 1 100 ? -16.519 -2.001 6.469 1.00 89.50 100 ARG A N 1
ATOM 773 C CA . ARG A 1 100 ? -16.353 -1.964 5.000 1.00 89.50 100 ARG A CA 1
ATOM 774 C C . ARG A 1 100 ? -14.998 -1.382 4.580 1.00 89.50 100 ARG A C 1
ATOM 776 O O . ARG A 1 100 ? -14.397 -1.893 3.640 1.00 89.50 100 ARG A O 1
ATOM 783 N N . ALA A 1 101 ? -14.515 -0.359 5.288 1.00 88.44 101 ALA A N 1
ATOM 784 C CA . ALA A 1 101 ? -13.207 0.243 5.032 1.00 88.44 101 ALA A CA 1
ATOM 785 C C . ALA A 1 101 ? -12.075 -0.718 5.422 1.00 88.44 101 ALA A C 1
ATOM 787 O O . ALA A 1 101 ? -11.147 -0.938 4.642 1.00 88.44 101 ALA A O 1
ATOM 788 N N . ALA A 1 102 ? -12.206 -1.374 6.580 1.00 91.00 102 ALA A N 1
ATOM 789 C CA . ALA A 1 102 ? -11.251 -2.379 7.036 1.00 91.00 102 ALA A CA 1
ATOM 790 C C . ALA A 1 102 ? -11.095 -3.529 6.028 1.00 91.00 102 ALA A C 1
ATOM 792 O O . ALA A 1 102 ? -9.971 -3.892 5.686 1.00 91.00 102 ALA A O 1
ATOM 793 N N . LEU A 1 103 ? -12.205 -4.045 5.484 1.00 91.38 103 LEU A N 1
ATOM 794 C CA . LEU A 1 103 ? -12.162 -5.084 4.453 1.00 91.38 103 LEU A CA 1
ATOM 795 C C . LEU A 1 103 ? -11.460 -4.616 3.176 1.00 91.38 103 LEU A C 1
ATOM 797 O O . LEU A 1 103 ? -10.635 -5.353 2.643 1.00 91.38 103 LEU A O 1
ATOM 801 N N . SER A 1 104 ? -11.740 -3.400 2.695 1.00 92.81 104 SER A N 1
ATOM 802 C CA . SER A 1 104 ? -11.061 -2.889 1.497 1.00 92.81 104 SER A CA 1
ATOM 803 C C . SER A 1 104 ? -9.548 -2.758 1.690 1.00 92.81 104 SER A C 1
ATOM 805 O O . SER A 1 104 ? -8.787 -3.147 0.810 1.00 92.81 104 SER A O 1
ATOM 807 N N . LEU A 1 105 ? -9.103 -2.292 2.860 1.00 92.00 105 LEU A N 1
ATOM 808 C CA . LEU A 1 105 ? -7.681 -2.134 3.172 1.00 92.00 105 LEU A CA 1
ATOM 809 C C . LEU A 1 105 ? -6.978 -3.484 3.359 1.00 92.00 105 LEU A C 1
ATOM 811 O O . LEU A 1 105 ? -5.835 -3.651 2.936 1.00 92.00 105 LEU A O 1
ATOM 815 N N . LEU A 1 106 ? -7.684 -4.471 3.915 1.00 90.94 106 LEU A N 1
ATOM 816 C CA . LEU A 1 106 ? -7.191 -5.841 4.011 1.00 90.94 106 LEU A CA 1
ATOM 817 C C . LEU A 1 106 ? -6.989 -6.456 2.620 1.00 90.94 106 LEU A C 1
ATOM 819 O O . LEU A 1 106 ? -5.946 -7.055 2.368 1.00 90.94 106 LEU A O 1
ATOM 823 N N . VAL A 1 107 ? -7.938 -6.266 1.697 1.00 94.12 107 VAL A N 1
ATOM 824 C CA . VAL A 1 107 ? -7.805 -6.748 0.311 1.00 94.12 107 VAL A CA 1
ATOM 825 C C . VAL A 1 107 ? -6.608 -6.103 -0.390 1.00 94.12 107 VAL A C 1
ATOM 827 O O . VAL A 1 107 ? -5.875 -6.805 -1.080 1.00 94.12 107 VAL A O 1
ATOM 830 N N . VAL A 1 108 ? -6.356 -4.806 -0.182 1.00 93.38 108 VAL A N 1
ATOM 831 C CA . VAL A 1 108 ? -5.175 -4.125 -0.745 1.00 93.38 108 VAL A CA 1
ATOM 832 C C . VAL A 1 108 ? -3.873 -4.710 -0.187 1.00 93.38 108 VAL A C 1
ATOM 834 O O . VAL A 1 108 ? -2.956 -4.986 -0.959 1.00 93.38 108 VAL A O 1
ATOM 837 N N . ALA A 1 109 ? -3.798 -4.966 1.124 1.00 90.94 109 ALA A N 1
ATOM 838 C CA . ALA A 1 109 ? -2.620 -5.581 1.739 1.00 90.94 109 ALA A CA 1
ATOM 839 C C . ALA A 1 109 ? -2.346 -6.991 1.182 1.00 90.94 109 ALA A C 1
ATOM 841 O O . ALA A 1 109 ? -1.213 -7.305 0.813 1.00 90.94 109 ALA A O 1
ATOM 842 N N . VAL A 1 110 ? -3.388 -7.822 1.061 1.00 92.75 110 VAL A N 1
ATOM 843 C CA . VAL A 1 110 ? -3.285 -9.177 0.491 1.00 92.75 110 VAL A CA 1
ATOM 844 C C . VAL A 1 110 ? -2.943 -9.126 -1.002 1.00 92.75 110 VAL A C 1
ATOM 846 O O . VAL A 1 110 ? -2.101 -9.891 -1.462 1.00 92.75 110 VAL A O 1
ATOM 849 N N . GLY A 1 111 ? -3.535 -8.201 -1.758 1.00 90.62 111 GLY A N 1
ATOM 850 C CA . GLY A 1 111 ? -3.244 -8.008 -3.179 1.00 90.62 111 GLY A CA 1
ATOM 851 C C . GLY A 1 111 ? -1.789 -7.611 -3.429 1.00 90.62 111 GLY A C 1
ATOM 852 O O . GLY A 1 111 ? -1.138 -8.205 -4.285 1.00 90.62 111 GLY A O 1
ATOM 853 N N . ALA A 1 112 ? -1.250 -6.678 -2.637 1.00 88.69 112 ALA A N 1
ATOM 854 C CA . ALA A 1 112 ? 0.160 -6.293 -2.701 1.00 88.69 112 ALA A CA 1
ATOM 855 C C . ALA A 1 112 ? 1.096 -7.472 -2.376 1.00 88.69 112 ALA A C 1
ATOM 857 O O . ALA A 1 112 ? 2.127 -7.638 -3.026 1.00 88.69 112 ALA A O 1
ATOM 858 N N . PHE A 1 113 ? 0.719 -8.323 -1.415 1.00 88.19 113 PHE A N 1
ATOM 859 C CA . PHE A 1 113 ? 1.467 -9.538 -1.086 1.00 88.19 113 PHE A CA 1
ATOM 860 C C . PHE A 1 113 ? 1.477 -10.539 -2.243 1.00 88.19 113 PHE A C 1
ATOM 862 O O . PHE A 1 113 ? 2.546 -10.975 -2.663 1.00 88.19 113 PHE A O 1
ATOM 869 N N . ILE A 1 114 ? 0.305 -10.851 -2.801 1.00 89.50 114 ILE A N 1
ATOM 870 C CA . ILE A 1 114 ? 0.179 -11.794 -3.918 1.00 89.50 114 ILE A CA 1
ATOM 871 C C . ILE A 1 114 ? 0.945 -11.286 -5.141 1.00 89.50 114 ILE A C 1
ATOM 873 O O . ILE A 1 114 ? 1.680 -12.052 -5.758 1.00 89.50 114 ILE A O 1
ATOM 877 N N . LEU A 1 115 ? 0.815 -9.999 -5.476 1.00 86.00 115 LEU A N 1
ATOM 878 C CA . LEU A 1 115 ? 1.503 -9.416 -6.625 1.00 86.00 115 LEU A CA 1
ATOM 879 C C . LEU A 1 115 ? 3.026 -9.502 -6.466 1.00 86.00 115 LEU A C 1
ATOM 881 O O . LEU A 1 115 ? 3.712 -9.900 -7.404 1.00 86.00 115 LEU A O 1
ATOM 885 N N . ARG A 1 116 ? 3.542 -9.220 -5.261 1.00 84.56 116 ARG A N 1
ATOM 886 C CA . ARG A 1 116 ? 4.961 -9.394 -4.936 1.00 84.56 116 ARG A CA 1
ATOM 887 C C . ARG A 1 116 ? 5.403 -10.846 -5.104 1.00 84.56 116 ARG A C 1
ATOM 889 O O . ARG A 1 116 ? 6.420 -11.092 -5.738 1.00 84.56 116 ARG A O 1
ATOM 896 N N . SER A 1 117 ? 4.638 -11.806 -4.582 1.00 83.88 117 SER A N 1
ATOM 897 C CA . SER A 1 117 ? 4.956 -13.232 -4.719 1.00 83.88 117 SER A CA 1
ATOM 898 C C . SER A 1 117 ? 4.947 -13.701 -6.175 1.00 83.88 117 SER A C 1
ATOM 900 O O . SER A 1 117 ? 5.826 -14.464 -6.562 1.00 83.88 117 SER A O 1
ATOM 902 N N . ILE A 1 118 ? 3.996 -13.239 -6.992 1.00 86.06 118 ILE A N 1
ATOM 903 C CA . ILE A 1 118 ? 3.920 -13.582 -8.420 1.00 86.06 118 ILE A CA 1
ATOM 904 C C . ILE A 1 118 ? 5.130 -13.017 -9.163 1.00 86.06 118 ILE A C 1
ATOM 906 O O . ILE A 1 118 ? 5.820 -13.769 -9.845 1.00 86.06 118 ILE A O 1
ATOM 910 N N . ILE A 1 119 ? 5.424 -11.725 -8.999 1.00 82.12 119 ILE A N 1
ATOM 911 C CA . ILE A 1 119 ? 6.558 -11.083 -9.678 1.00 82.12 119 ILE A CA 1
ATOM 912 C C . ILE A 1 119 ? 7.867 -11.775 -9.284 1.00 82.12 119 ILE A C 1
ATOM 914 O O . ILE A 1 119 ? 8.614 -12.205 -10.158 1.00 82.12 119 ILE A O 1
ATOM 918 N N . SER A 1 120 ? 8.076 -12.003 -7.988 1.00 79.06 120 SER A N 1
ATOM 919 C CA . SER A 1 120 ? 9.268 -12.695 -7.493 1.00 79.06 120 SER A CA 1
ATOM 920 C C . SER A 1 120 ? 9.379 -14.140 -7.990 1.00 79.06 120 SER A C 1
ATOM 922 O O . SER A 1 120 ? 10.473 -14.665 -8.132 1.00 79.06 120 SER A O 1
ATOM 924 N N . THR A 1 121 ? 8.265 -14.816 -8.280 1.00 79.38 121 THR A N 1
ATOM 925 C CA . THR A 1 121 ? 8.305 -16.196 -8.795 1.00 79.38 121 THR A CA 1
ATOM 926 C C . THR A 1 121 ? 8.624 -16.244 -10.289 1.00 79.38 121 THR A C 1
ATOM 928 O O . THR A 1 121 ? 9.334 -17.144 -10.724 1.00 79.38 121 THR A O 1
ATOM 931 N N . PHE A 1 122 ? 8.105 -15.300 -11.081 1.00 78.81 122 PHE A N 1
ATOM 932 C CA . PHE A 1 122 ? 8.246 -15.312 -12.543 1.00 78.81 122 PHE A CA 1
ATOM 933 C C . PHE A 1 122 ? 9.450 -14.531 -13.077 1.00 78.81 122 PHE A C 1
ATOM 935 O O . PHE A 1 122 ? 9.849 -14.784 -14.206 1.00 78.81 122 PHE A O 1
ATOM 942 N N . PHE A 1 123 ? 10.003 -13.588 -12.310 1.00 73.62 123 PHE A N 1
ATOM 943 C CA . PHE A 1 123 ? 11.103 -12.722 -12.757 1.00 73.62 123 PHE A CA 1
ATOM 944 C C . PHE A 1 123 ? 12.405 -12.919 -11.967 1.00 73.62 123 PHE A C 1
ATOM 946 O O . PHE A 1 123 ? 13.393 -12.232 -12.221 1.00 73.62 123 PHE A O 1
ATOM 953 N N . ASN A 1 124 ? 12.452 -13.871 -11.032 1.00 66.88 124 ASN A N 1
ATOM 954 C CA . ASN A 1 124 ? 13.676 -14.230 -10.313 1.00 66.88 124 ASN A CA 1
ATOM 955 C C . ASN A 1 124 ? 14.513 -15.245 -11.111 1.00 66.88 124 ASN A C 1
ATOM 957 O O . ASN A 1 124 ? 14.801 -16.353 -10.658 1.00 66.88 124 ASN A O 1
ATOM 961 N N . ASP A 1 125 ? 14.926 -14.833 -12.310 1.00 61.34 125 ASP A N 1
ATOM 962 C CA . ASP A 1 125 ? 15.791 -15.606 -13.212 1.00 61.34 125 ASP A CA 1
ATOM 963 C C . ASP A 1 125 ? 17.276 -15.535 -12.814 1.00 61.34 125 ASP A C 1
ATOM 965 O O . ASP A 1 125 ? 18.140 -16.088 -13.495 1.00 61.34 125 ASP A O 1
ATOM 969 N N . ALA A 1 126 ? 17.596 -14.914 -11.671 1.00 58.28 126 ALA A N 1
ATOM 970 C CA . ALA A 1 126 ? 18.957 -14.818 -11.137 1.00 58.28 126 ALA A CA 1
ATOM 971 C C . ALA A 1 126 ? 19.621 -16.191 -10.883 1.00 58.28 126 ALA A C 1
ATOM 973 O O . ALA A 1 126 ? 20.830 -16.252 -10.685 1.00 58.28 126 ALA A O 1
ATOM 974 N N . ASN A 1 127 ? 18.851 -17.286 -10.914 1.00 55.28 127 ASN A N 1
ATOM 975 C CA . ASN A 1 127 ? 19.339 -18.661 -10.773 1.00 55.28 127 ASN A CA 1
ATOM 976 C C . ASN A 1 127 ? 19.178 -19.522 -12.048 1.00 55.28 127 ASN A C 1
ATOM 978 O O . ASN A 1 127 ? 19.354 -20.736 -11.972 1.00 55.28 127 ASN A O 1
ATOM 982 N N . ILE A 1 128 ? 18.836 -18.934 -13.206 1.00 56.81 128 ILE A N 1
ATOM 983 C CA . ILE A 1 128 ? 18.630 -19.656 -14.484 1.00 56.81 128 ILE A CA 1
ATOM 984 C C . ILE A 1 128 ? 19.684 -19.254 -15.538 1.00 56.81 128 ILE A C 1
ATOM 986 O O . ILE A 1 128 ? 19.424 -19.241 -16.739 1.00 56.81 128 ILE A O 1
ATOM 990 N N . ALA A 1 129 ? 20.907 -18.948 -15.105 1.00 43.72 129 ALA A N 1
ATOM 991 C CA . ALA A 1 129 ? 22.075 -18.933 -15.986 1.00 43.72 129 ALA A CA 1
ATOM 992 C C . ALA A 1 129 ? 23.012 -20.098 -15.602 1.00 43.72 129 ALA A C 1
ATOM 994 O O . ALA A 1 129 ? 23.272 -20.261 -14.408 1.00 43.72 129 ALA A O 1
ATOM 995 N N . PRO A 1 130 ? 23.476 -20.928 -16.560 1.00 50.38 130 PRO A N 1
ATOM 996 C CA . PRO A 1 130 ? 24.531 -21.916 -16.326 1.00 50.38 130 PRO A CA 1
ATOM 997 C C . PRO A 1 130 ? 25.896 -21.271 -16.050 1.00 50.38 130 PRO A C 1
ATOM 999 O O . PRO A 1 130 ? 26.149 -20.157 -16.566 1.00 50.38 130 PRO A O 1
#

Radius of gyration: 27.04 Å; Cα contacts (8 Å, |Δi|>4): 45; chains: 1; bounding box: 68×54×80 Å

Mean predicted aligned error: 14.98 Å

Foldseek 3Di:
DDDDPPDDPVVVVVVVVPCPPVVVCVVCVVVVVVVVVVVVVVVVVVVPPPPPPDPDDDDPVVVVVVVVVVLCVLLPDVLVVLLVVLQVVLVVCVVVVNNVSSVVSNVSNVVSVVVSVVCCVPVVCVPVDD

Secondary structure (DSSP, 8-state):
--------HHHHHHHHTT-HHHHHHHHHHHHHHHHHHHHHHHHHHHTT-SSSSS-----HHHHHHHHHHHHHHIIIIIHHHHHHHHHHHHHHHHHTT-HHHHHHHHHHHHHHHHHHHHHHHHS-GGG---

Solvent-accessible surface area (backbone atoms only — not comparable to full-atom values): 7666 Å² total; per-residue (Å²): 140,84,84,79,81,83,77,63,67,70,62,57,60,62,56,67,70,74,46,68,70,60,62,57,47,74,76,39,52,71,59,51,54,50,51,53,50,51,50,54,53,53,58,63,57,66,76,72,73,83,74,81,82,63,96,67,74,90,49,69,69,60,51,53,50,52,50,49,53,52,50,50,42,47,56,42,67,51,32,52,49,53,24,52,54,26,43,54,50,15,54,54,27,45,74,72,68,37,55,72,60,15,52,54,26,42,50,50,19,51,48,40,50,50,52,36,52,51,50,56,68,76,67,60,57,90,79,75,68,135

Nearest PDB structures (foldseek):
  2hr5-assembly1_A  TM=8.052E-01  e=2.590E+00  Pyrococcus furiosus
  4i1a-assembly3_A  TM=3.715E-01  e=9.753E+00  Bacillus subtilis subsp. subtilis str. 168

pLDDT: mean 76.23, std 13.54, range [43.72, 94.12]

Sequence (130 aa):
MGNKVKINYWLLRLLEVKYPIQDWFSRNERSILFLAGIVLLALGMCEYSTAQGLAAKYNDVRIAEAVNVIITYIEGSFGALIMVVSGIAAIMSAAFGQYRAALSLLVVAVGAFILRSIISTFFNDANIAP